Protein AF-A0AAF0KXQ4-F1 (afdb_monomer_lite)

Sequence (67 aa):
MKYAVIFEDTGAEEEHEFDTKPVAGDLVTLTRDGTGKDYIVIIEPNPDHTHDDGPDGHPTKARVRPA

pLDDT: mean 75.44, std 15.59, range [42.31, 90.69]

Foldseek 3Di:
DWAFEQEPVPRDTDIDDDPDDADAQDWDFGQDPNDTFIWGWHDDDPVVPPDAQDVPRDHSHIYIYGD

Radius of gyration: 11.75 Å; chains: 1; bounding box: 29×20×31 Å

Secondary structure (DSSP, 8-state):
-EEEEEETTT--EEEEE-SS---TT-EEEEEETTEEEEEEEE----TT-SS-B-TTSSBSEEEEEE-

Structure (mmCIF, N/CA/C/O backbone):
data_AF-A0AAF0KXQ4-F1
#
_entry.id   AF-A0AAF0KXQ4-F1
#
loop_
_atom_site.group_PDB
_atom_site.id
_atom_site.type_symbol
_atom_site.label_atom_id
_atom_site.label_alt_id
_atom_site.label_comp_id
_atom_site.label_asym_id
_atom_site.label_entity_id
_atom_site.label_seq_id
_atom_site.pdbx_PDB_ins_code
_atom_site.Cartn_x
_atom_site.Cartn_y
_atom_site.Cartn_z
_atom_site.occupancy
_atom_site.B_iso_or_equiv
_atom_site.auth_seq_id
_atom_site.auth_comp_id
_atom_site.auth_asym_id
_atom_site.auth_atom_id
_atom_site.pdbx_PDB_model_num
ATOM 1 N N . MET A 1 1 ? 8.843 -0.557 6.035 1.00 75.75 1 MET A N 1
ATOM 2 C CA . MET A 1 1 ? 9.283 0.515 5.105 1.00 75.75 1 MET A CA 1
ATOM 3 C C . MET A 1 1 ? 8.082 1.378 4.784 1.00 75.75 1 MET A C 1
ATOM 5 O O . MET A 1 1 ? 7.047 0.814 4.465 1.00 75.75 1 MET A O 1
ATOM 9 N N . LYS A 1 2 ? 8.183 2.705 4.898 1.00 80.00 2 LYS A N 1
ATOM 10 C CA . LYS A 1 2 ? 7.050 3.590 4.598 1.00 80.00 2 LYS A CA 1
ATOM 11 C C . LYS A 1 2 ? 6.940 3.823 3.095 1.00 80.00 2 LYS A C 1
ATOM 13 O O . LYS A 1 2 ? 7.940 4.166 2.470 1.00 80.00 2 LYS A O 1
ATOM 18 N N . TYR A 1 3 ? 5.746 3.635 2.553 1.00 80.56 3 TYR A N 1
ATOM 19 C CA . TYR A 1 3 ? 5.396 3.946 1.172 1.00 80.56 3 TYR A CA 1
ATOM 20 C C . TYR A 1 3 ? 4.151 4.825 1.157 1.00 80.56 3 TYR A C 1
ATOM 22 O O . TYR A 1 3 ? 3.223 4.598 1.936 1.00 80.56 3 TYR A O 1
ATOM 30 N N . ALA A 1 4 ? 4.118 5.798 0.248 1.00 84.38 4 ALA A N 1
ATOM 31 C CA . ALA A 1 4 ? 2.893 6.526 -0.050 1.00 84.38 4 ALA A CA 1
ATOM 32 C C . ALA A 1 4 ? 1.973 5.611 -0.867 1.00 84.38 4 ALA A C 1
ATOM 34 O O . ALA A 1 4 ? 2.339 5.166 -1.956 1.00 84.38 4 ALA A O 1
ATOM 35 N N . VAL A 1 5 ? 0.802 5.303 -0.324 1.00 86.44 5 VAL A N 1
ATOM 36 C CA . VAL A 1 5 ? -0.212 4.453 -0.943 1.00 86.44 5 VAL A CA 1
ATOM 37 C C . VAL A 1 5 ? -1.342 5.331 -1.442 1.00 86.44 5 VAL A C 1
ATOM 39 O O . VAL A 1 5 ? -1.969 6.043 -0.664 1.00 86.44 5 VAL A O 1
ATOM 42 N N . ILE A 1 6 ? -1.620 5.259 -2.737 1.00 88.38 6 ILE A N 1
ATOM 43 C CA . ILE A 1 6 ? -2.755 5.927 -3.359 1.00 88.38 6 ILE A CA 1
ATOM 44 C C . ILE A 1 6 ? -3.873 4.902 -3.551 1.00 88.38 6 ILE A C 1
ATOM 46 O O . ILE A 1 6 ? -3.723 3.926 -4.289 1.00 88.38 6 ILE A O 1
ATOM 50 N N . PHE A 1 7 ? 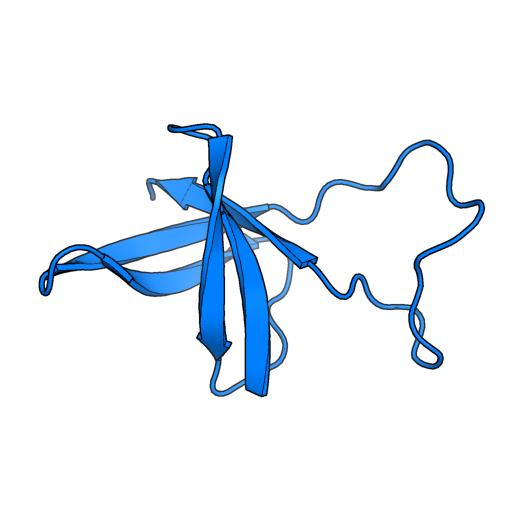-5.008 5.139 -2.910 1.00 87.69 7 PHE A N 1
ATOM 51 C CA . PHE A 1 7 ? -6.206 4.316 -3.027 1.00 87.69 7 PHE A CA 1
ATOM 52 C C . PHE A 1 7 ? -6.983 4.692 -4.289 1.00 87.69 7 PHE A C 1
ATOM 54 O O . PHE A 1 7 ? -7.480 5.809 -4.391 1.00 87.69 7 PHE A O 1
ATOM 61 N N . GLU A 1 8 ? -7.117 3.781 -5.253 1.00 85.38 8 GLU A N 1
ATOM 62 C CA . GLU A 1 8 ? -7.830 4.0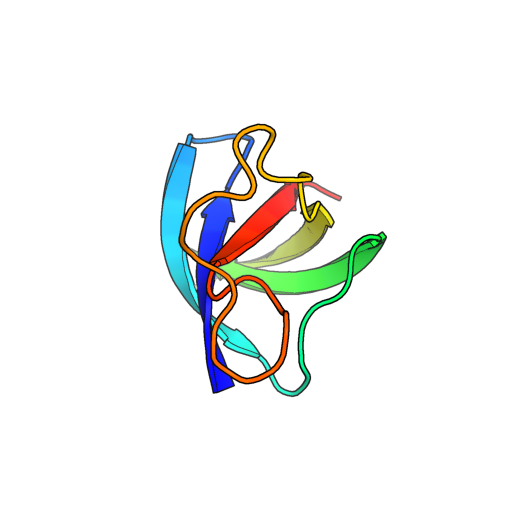41 -6.514 1.00 85.38 8 GLU A CA 1
ATOM 63 C C . GLU A 1 8 ? -9.313 4.379 -6.283 1.00 85.38 8 GLU A C 1
ATOM 65 O O . GLU A 1 8 ? -9.862 5.256 -6.944 1.00 85.38 8 GLU A O 1
ATOM 70 N N . ASP A 1 9 ? -9.949 3.732 -5.304 1.00 81.75 9 ASP A N 1
ATOM 71 C CA . ASP A 1 9 ? -11.374 3.890 -4.998 1.00 81.75 9 ASP A CA 1
ATOM 72 C C . ASP A 1 9 ? -11.728 5.283 -4.461 1.00 81.75 9 ASP A C 1
ATOM 74 O O . ASP A 1 9 ? -12.839 5.767 -4.673 1.00 81.75 9 ASP A O 1
ATOM 78 N N . THR A 1 10 ? -10.791 5.930 -3.763 1.00 85.44 10 THR A N 1
ATOM 79 C CA . THR A 1 10 ? -11.026 7.225 -3.101 1.00 85.44 10 THR A CA 1
ATOM 80 C C . THR A 1 10 ? -10.123 8.350 -3.595 1.00 8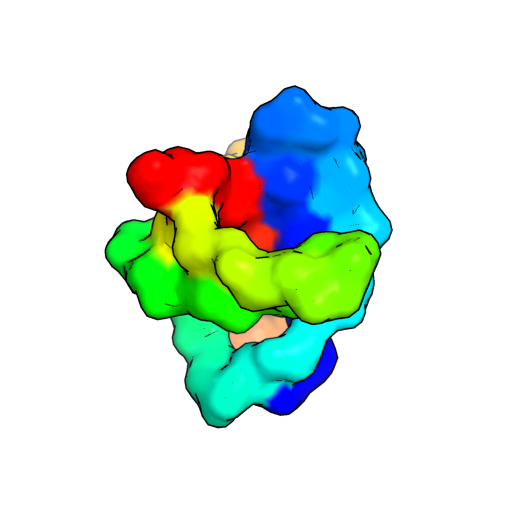5.44 10 THR A C 1
ATOM 82 O O . THR A 1 10 ? -10.393 9.511 -3.297 1.00 85.44 10 THR A O 1
ATOM 85 N N . GLY A 1 11 ? -9.052 8.037 -4.323 1.00 82.81 11 GLY A N 1
ATOM 86 C CA . GLY A 1 11 ? -7.983 8.974 -4.672 1.00 82.81 11 GLY A CA 1
ATOM 87 C C . GLY A 1 11 ? -7.159 9.456 -3.472 1.00 82.81 11 GLY A C 1
ATOM 88 O O . GLY A 1 11 ? -6.381 10.397 -3.616 1.00 82.81 11 GLY A O 1
ATOM 89 N N . ALA A 1 12 ? -7.342 8.861 -2.288 1.00 85.69 12 ALA A N 1
ATOM 90 C CA . ALA A 1 12 ? -6.626 9.247 -1.078 1.00 85.69 12 ALA A CA 1
ATOM 91 C C . ALA A 1 12 ? -5.171 8.766 -1.138 1.00 85.69 12 ALA A C 1
ATOM 93 O O . ALA A 1 12 ? -4.926 7.623 -1.512 1.00 85.69 12 ALA A O 1
ATOM 94 N N . GLU A 1 13 ? -4.228 9.625 -0.751 1.00 88.06 13 GLU A N 1
ATOM 95 C CA . GLU A 1 13 ? -2.815 9.276 -0.570 1.00 88.06 13 GLU A CA 1
ATOM 96 C C . GLU A 1 13 ? -2.527 9.181 0.936 1.00 88.06 13 GLU A C 1
ATOM 98 O O . GLU A 1 13 ? -2.688 10.166 1.659 1.00 88.06 13 GLU A O 1
ATOM 103 N N . GLU A 1 14 ? -2.133 8.000 1.414 1.00 88.38 14 GLU A N 1
ATOM 104 C CA . GLU A 1 14 ? -1.820 7.736 2.823 1.00 88.38 14 GLU A CA 1
ATOM 105 C C . GLU A 1 14 ? -0.474 7.008 2.941 1.00 88.38 14 GLU A C 1
ATOM 107 O O . GLU A 1 14 ? -0.144 6.144 2.131 1.00 88.38 14 GLU A O 1
ATOM 112 N N . GLU A 1 15 ? 0.329 7.338 3.953 1.00 88.75 15 GLU A N 1
ATOM 113 C CA . GLU A 1 15 ? 1.586 6.627 4.202 1.00 88.75 15 GLU A CA 1
ATOM 114 C C . GLU A 1 15 ? 1.340 5.352 5.011 1.00 88.75 15 GLU A C 1
ATOM 116 O O . GLU A 1 15 ? 0.868 5.405 6.148 1.00 88.75 15 GLU A O 1
ATOM 121 N N . HIS A 1 16 ? 1.741 4.208 4.458 1.00 86.31 16 HIS A N 1
ATOM 122 C CA . HIS A 1 16 ? 1.655 2.918 5.136 1.00 86.31 16 HIS A CA 1
ATOM 123 C C . HIS A 1 16 ? 3.022 2.261 5.275 1.00 86.31 16 HIS A C 1
ATOM 125 O O . HIS A 1 16 ? 3.907 2.414 4.430 1.00 86.31 16 HIS A O 1
ATOM 131 N N . GLU A 1 17 ? 3.191 1.500 6.355 1.00 84.06 17 GLU A N 1
ATOM 132 C CA . GLU A 1 17 ? 4.348 0.632 6.523 1.00 84.06 17 GLU A CA 1
ATOM 133 C C . GLU A 1 17 ? 4.115 -0.718 5.849 1.00 84.06 17 GLU A C 1
ATOM 135 O O . GLU A 1 17 ? 3.137 -1.402 6.128 1.00 84.06 17 GLU A O 1
ATOM 140 N N . PHE A 1 18 ? 5.059 -1.102 4.995 1.00 80.19 18 PHE A N 1
ATOM 141 C CA . PHE A 1 18 ? 5.130 -2.413 4.366 1.00 80.19 18 PHE A CA 1
ATOM 142 C C . PHE A 1 18 ? 6.322 -3.198 4.908 1.00 80.19 18 PHE A C 1
ATOM 144 O O . PHE A 1 18 ? 7.422 -2.647 5.054 1.00 80.19 18 PHE A O 1
ATOM 151 N N . ASP A 1 19 ? 6.123 -4.487 5.165 1.00 79.06 19 ASP A N 1
ATOM 152 C CA . ASP A 1 19 ? 7.200 -5.409 5.542 1.00 79.06 19 ASP A CA 1
ATOM 153 C C . ASP A 1 19 ? 8.179 -5.651 4.384 1.00 79.06 19 ASP A C 1
ATOM 155 O O . ASP A 1 19 ? 9.390 -5.763 4.587 1.00 79.06 19 ASP A O 1
ATOM 159 N N . THR A 1 20 ? 7.667 -5.673 3.153 1.00 77.31 20 THR A N 1
ATOM 160 C CA . THR A 1 20 ? 8.427 -5.894 1.918 1.00 77.31 20 THR A CA 1
ATOM 161 C C . THR A 1 20 ? 8.136 -4.803 0.896 1.00 77.31 20 THR A C 1
ATOM 163 O O . THR A 1 20 ? 7.170 -4.056 1.022 1.00 77.31 20 THR A O 1
ATOM 166 N N . LYS A 1 21 ? 8.976 -4.682 -0.137 1.00 77.88 21 LYS A N 1
ATOM 167 C CA . LYS A 1 21 ? 8.684 -3.766 -1.247 1.00 77.88 21 LYS A CA 1
ATOM 168 C C . LYS A 1 21 ? 7.404 -4.250 -1.958 1.00 77.88 21 LYS A C 1
ATOM 170 O O . LYS A 1 21 ? 7.416 -5.396 -2.407 1.00 77.88 21 LYS A O 1
ATOM 175 N N . PRO A 1 22 ? 6.334 -3.440 -2.043 1.00 76.50 22 PRO A N 1
ATOM 176 C CA . PRO A 1 22 ? 5.094 -3.852 -2.698 1.00 76.50 22 PRO A CA 1
ATOM 177 C C . PRO A 1 22 ? 5.312 -4.009 -4.209 1.00 76.50 22 PRO A C 1
ATOM 179 O O . PRO A 1 22 ? 5.919 -3.132 -4.829 1.00 76.50 22 PRO A O 1
ATOM 182 N N . VAL A 1 23 ? 4.819 -5.101 -4.806 1.00 79.50 23 VAL A N 1
ATOM 183 C CA . VAL A 1 23 ? 4.868 -5.327 -6.263 1.00 79.50 23 VAL A CA 1
ATOM 184 C C . VAL A 1 23 ? 3.474 -5.372 -6.886 1.00 79.50 23 VAL A C 1
ATOM 186 O O . VAL A 1 23 ? 2.485 -5.658 -6.220 1.00 79.50 23 VAL A O 1
ATOM 189 N N . ALA A 1 24 ? 3.369 -5.074 -8.183 1.00 82.12 24 ALA A N 1
ATOM 190 C CA . ALA A 1 24 ? 2.086 -5.107 -8.881 1.00 82.12 24 ALA A CA 1
ATOM 191 C C . ALA A 1 24 ? 1.452 -6.507 -8.812 1.00 82.12 24 ALA A C 1
ATOM 193 O O . ALA A 1 24 ? 2.081 -7.499 -9.177 1.00 82.12 24 ALA A O 1
ATOM 194 N N . GLY A 1 25 ? 0.192 -6.568 -8.388 1.00 82.31 25 GLY A N 1
ATOM 195 C CA . GLY A 1 25 ? -0.550 -7.807 -8.170 1.00 82.31 25 GLY A CA 1
ATOM 196 C C . GLY A 1 25 ? -0.441 -8.378 -6.755 1.00 82.31 25 GLY A C 1
ATOM 197 O O . GLY A 1 25 ? -1.169 -9.325 -6.462 1.00 82.31 25 GLY A O 1
ATOM 198 N N . ASP A 1 26 ? 0.394 -7.811 -5.876 1.00 85.75 26 ASP A N 1
ATOM 199 C CA . ASP A 1 26 ? 0.438 -8.228 -4.472 1.00 85.75 26 ASP A CA 1
ATOM 200 C C . ASP A 1 26 ? -0.872 -7.912 -3.757 1.00 85.75 26 ASP A C 1
ATOM 202 O O . ASP A 1 26 ? -1.457 -6.842 -3.937 1.00 85.75 26 ASP A O 1
ATOM 206 N N . LEU A 1 27 ? -1.288 -8.829 -2.885 1.00 89.31 27 LEU A N 1
ATOM 207 C CA . LEU A 1 27 ? -2.346 -8.591 -1.913 1.00 89.31 27 LEU A CA 1
ATOM 208 C C . LEU A 1 27 ? -1.718 -8.058 -0.622 1.00 89.31 27 LEU A C 1
ATOM 210 O O . LEU A 1 27 ? -0.899 -8.734 -0.001 1.00 89.31 27 LEU A O 1
ATOM 214 N N . VAL A 1 28 ? -2.111 -6.854 -0.220 1.00 87.00 28 VAL A N 1
ATOM 215 C CA . VAL A 1 28 ? -1.606 -6.167 0.971 1.00 87.00 28 VAL A CA 1
ATOM 216 C C . VAL A 1 28 ? -2.764 -5.772 1.874 1.00 87.00 28 VAL A C 1
ATOM 218 O O . VAL A 1 28 ? -3.787 -5.270 1.412 1.00 87.00 28 VAL A O 1
ATOM 221 N N . THR A 1 29 ? -2.606 -5.973 3.178 1.00 89.81 29 THR A N 1
ATOM 222 C CA . THR A 1 29 ? -3.601 -5.551 4.167 1.00 89.81 29 THR A CA 1
ATOM 223 C C . THR A 1 29 ? -3.204 -4.187 4.720 1.00 89.81 29 THR A C 1
ATOM 225 O O . THR A 1 29 ? -2.181 -4.057 5.391 1.00 89.81 29 THR A O 1
ATOM 228 N N . LEU A 1 30 ? -4.014 -3.162 4.454 1.00 87.25 30 LEU A N 1
ATOM 229 C CA . LEU A 1 30 ? -3.785 -1.798 4.929 1.00 87.25 30 LEU A CA 1
ATOM 230 C C . LEU A 1 30 ? -4.816 -1.438 6.000 1.00 87.25 30 LEU A C 1
ATOM 232 O O . LEU A 1 30 ? -6.025 -1.599 5.811 1.00 87.25 30 LEU A O 1
ATOM 236 N N . THR A 1 31 ? -4.339 -0.943 7.141 1.00 85.25 31 THR A N 1
ATOM 237 C CA . THR A 1 31 ? -5.200 -0.485 8.239 1.00 85.25 31 THR A CA 1
ATOM 238 C C . THR A 1 31 ? -5.691 0.926 7.954 1.00 85.25 31 THR A C 1
ATOM 240 O O . THR A 1 31 ? -4.914 1.873 8.037 1.00 85.25 31 THR A O 1
ATOM 243 N N . ARG A 1 32 ? -6.986 1.068 7.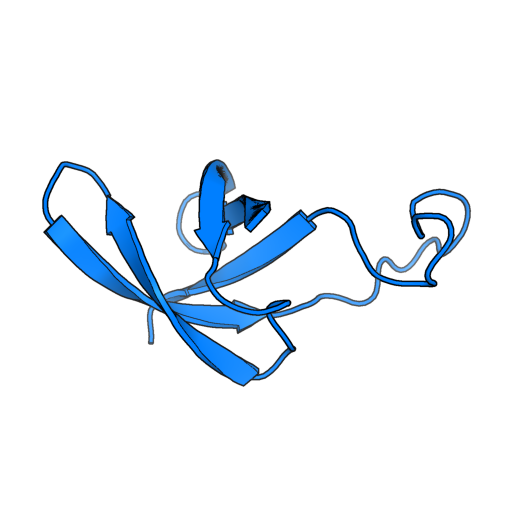667 1.00 80.81 32 ARG A N 1
ATOM 244 C CA . ARG A 1 32 ? -7.657 2.351 7.429 1.00 80.81 32 ARG A CA 1
ATOM 245 C C . ARG A 1 32 ? -8.784 2.517 8.442 1.00 80.81 32 ARG A C 1
ATOM 247 O O . ARG A 1 32 ? -9.550 1.580 8.662 1.00 80.81 32 ARG A O 1
ATOM 254 N N . ASP A 1 33 ? -8.838 3.661 9.123 1.00 78.69 33 ASP A N 1
ATOM 255 C CA . ASP A 1 33 ? -9.819 3.925 10.192 1.00 78.69 33 ASP A CA 1
ATOM 256 C C . ASP A 1 33 ? -9.842 2.840 11.296 1.00 78.69 33 ASP A C 1
ATOM 258 O O . ASP A 1 33 ? -10.890 2.463 11.820 1.00 78.69 33 ASP A O 1
ATOM 262 N N . GLY A 1 34 ? -8.676 2.266 11.622 1.00 82.00 34 GLY A N 1
ATOM 263 C CA . GLY A 1 34 ? -8.549 1.183 12.608 1.00 82.00 34 GLY A CA 1
ATOM 264 C C . GLY A 1 34 ? -9.056 -0.187 12.139 1.00 82.00 34 GLY A C 1
ATOM 265 O O . GLY A 1 34 ? -9.024 -1.141 12.913 1.00 82.00 34 GLY A O 1
ATOM 266 N N . THR A 1 35 ? -9.488 -0.310 10.881 1.00 84.50 35 THR A N 1
ATOM 267 C CA . THR A 1 35 ? -9.925 -1.570 10.270 1.00 84.50 35 THR A CA 1
ATOM 268 C C . THR A 1 35 ? -8.917 -2.011 9.211 1.00 84.50 35 THR A C 1
ATOM 270 O O . THR A 1 35 ? -8.630 -1.270 8.272 1.00 84.50 35 THR A O 1
ATOM 273 N N . GLY A 1 36 ? -8.384 -3.227 9.342 1.00 86.88 36 GLY A N 1
ATOM 274 C CA . GLY A 1 36 ? -7.574 -3.847 8.292 1.00 86.88 36 GLY A CA 1
ATOM 275 C C . GLY A 1 36 ? -8.449 -4.211 7.095 1.00 86.88 36 GLY A C 1
ATOM 276 O O . GLY A 1 36 ? -9.438 -4.926 7.257 1.00 86.88 36 GLY A O 1
ATOM 277 N N . LYS A 1 37 ? -8.109 -3.704 5.911 1.00 89.25 37 LYS A N 1
ATOM 278 C CA . LYS A 1 37 ? -8.762 -4.054 4.646 1.00 89.25 37 LYS A CA 1
ATOM 279 C C . LYS A 1 37 ? -7.716 -4.539 3.653 1.00 89.25 37 LYS A C 1
ATOM 281 O O . LYS A 1 37 ? -6.603 -4.017 3.633 1.00 89.25 37 LYS A O 1
ATOM 286 N N . ASP A 1 38 ? -8.092 -5.514 2.838 1.00 90.69 38 ASP A N 1
ATOM 287 C CA . ASP A 1 38 ? -7.213 -6.071 1.818 1.00 90.69 38 ASP A CA 1
ATOM 288 C C . ASP A 1 38 ? -7.321 -5.277 0.519 1.00 90.69 38 ASP A C 1
ATOM 290 O O . ASP A 1 38 ? -8.414 -4.946 0.047 1.00 90.69 38 ASP A O 1
ATOM 294 N N . TYR A 1 39 ? -6.165 -4.986 -0.060 1.00 89.56 39 TYR A N 1
ATOM 295 C CA . TYR A 1 39 ? -6.034 -4.258 -1.305 1.00 89.56 39 TYR A CA 1
ATOM 296 C C . TYR A 1 39 ? -5.041 -4.960 -2.222 1.00 89.56 39 TYR A C 1
ATOM 298 O O . TYR A 1 39 ? -4.068 -5.562 -1.776 1.00 89.56 39 TYR A O 1
ATOM 306 N N . ILE A 1 40 ? -5.275 -4.854 -3.522 1.00 89.00 40 ILE A N 1
ATOM 307 C CA . ILE A 1 40 ? -4.362 -5.328 -4.553 1.00 89.00 40 ILE A CA 1
ATOM 308 C C . ILE A 1 40 ? -3.509 -4.149 -4.998 1.00 89.00 40 ILE A C 1
ATOM 310 O O . ILE A 1 40 ? -4.041 -3.123 -5.430 1.00 89.00 40 ILE A O 1
ATOM 314 N N . VAL A 1 41 ? -2.191 -4.305 -4.932 1.00 86.75 41 VAL A N 1
ATOM 315 C CA . VAL A 1 41 ? -1.242 -3.306 -5.414 1.00 86.75 41 VAL A CA 1
ATOM 316 C C . VAL A 1 41 ? -1.326 -3.220 -6.934 1.00 86.75 41 VAL A C 1
ATOM 318 O O . VAL A 1 41 ? -1.085 -4.183 -7.659 1.00 86.75 41 VAL A O 1
ATOM 321 N N . ILE A 1 42 ? -1.644 -2.032 -7.425 1.00 84.00 42 ILE A N 1
ATOM 322 C CA . ILE A 1 42 ? -1.542 -1.650 -8.824 1.00 84.00 42 ILE A CA 1
ATOM 323 C C . ILE A 1 42 ? -0.375 -0.681 -8.914 1.00 84.00 42 ILE A C 1
ATOM 325 O O . ILE A 1 42 ? -0.479 0.477 -8.526 1.00 84.00 42 ILE A O 1
ATOM 329 N N . ILE A 1 43 ? 0.750 -1.131 -9.449 1.00 71.44 43 ILE A N 1
ATOM 330 C CA . ILE A 1 43 ? 1.787 -0.193 -9.863 1.00 71.44 43 ILE A CA 1
ATOM 331 C C . ILE A 1 43 ? 1.416 0.225 -11.279 1.00 71.44 43 ILE A C 1
ATOM 333 O O . ILE A 1 43 ? 1.516 -0.578 -12.206 1.00 71.44 43 ILE A O 1
ATOM 337 N N . GLU A 1 44 ? 0.913 1.445 -11.449 1.00 55.78 44 GLU A N 1
ATOM 338 C CA . GLU A 1 44 ? 0.768 1.979 -12.799 1.00 55.78 44 GLU A CA 1
ATOM 339 C C . GLU A 1 44 ? 2.153 2.312 -13.366 1.00 55.78 44 GLU A C 1
ATOM 341 O O . GLU A 1 44 ? 2.990 2.866 -12.647 1.00 55.78 44 GLU A O 1
ATOM 346 N N . PRO A 1 45 ? 2.415 2.015 -14.651 1.00 45.78 45 PRO A N 1
ATOM 347 C CA . PRO A 1 45 ? 3.539 2.625 -15.333 1.00 45.78 45 PRO A CA 1
ATOM 348 C C . PRO A 1 45 ? 3.256 4.123 -15.400 1.00 45.78 45 PRO A C 1
ATOM 350 O O . PRO A 1 45 ? 2.276 4.541 -16.013 1.00 45.78 45 PRO A O 1
ATOM 353 N N . ASN A 1 46 ? 4.094 4.928 -14.753 1.00 47.06 46 ASN A N 1
ATOM 354 C CA . ASN A 1 46 ? 4.039 6.373 -14.904 1.00 47.06 46 ASN A CA 1
ATOM 355 C C . ASN A 1 46 ? 4.332 6.674 -16.391 1.00 47.06 46 ASN A C 1
ATOM 357 O O . ASN A 1 46 ? 5.446 6.394 -16.843 1.00 47.06 46 ASN A O 1
ATOM 361 N N . PRO A 1 47 ? 3.364 7.158 -17.195 1.00 42.31 47 PRO A N 1
ATOM 362 C CA . PRO A 1 47 ? 3.520 7.228 -18.648 1.00 42.31 47 PRO A CA 1
ATOM 363 C C . PRO A 1 47 ? 4.537 8.284 -19.096 1.00 42.31 47 PRO A C 1
ATOM 365 O O . PRO A 1 47 ? 4.919 8.279 -20.265 1.00 42.31 47 PRO A O 1
ATOM 368 N N . ASP A 1 48 ? 4.978 9.176 -18.202 1.00 45.31 48 ASP A N 1
ATOM 369 C CA . ASP A 1 48 ? 6.001 10.168 -18.532 1.00 45.31 48 ASP A CA 1
ATOM 370 C C . ASP A 1 48 ? 7.436 9.682 -18.311 1.00 45.31 48 ASP A C 1
ATOM 372 O O . ASP A 1 48 ? 8.323 10.228 -18.955 1.00 45.31 48 ASP A O 1
ATOM 376 N N . HIS A 1 49 ? 7.668 8.654 -17.478 1.00 45.41 49 HIS A N 1
ATOM 377 C CA . HIS A 1 49 ? 8.986 8.074 -17.164 1.00 45.41 49 HIS A CA 1
ATOM 378 C C . HIS A 1 49 ? 10.144 9.097 -17.128 1.00 45.41 49 HIS A C 1
ATOM 380 O O . HIS A 1 49 ? 11.267 8.789 -17.537 1.00 45.41 49 HIS A O 1
ATOM 386 N N . THR A 1 50 ? 9.866 10.337 -16.704 1.00 44.62 50 THR A N 1
ATOM 387 C CA . THR A 1 50 ? 10.840 11.425 -16.794 1.00 44.62 50 THR A CA 1
ATOM 388 C C . THR A 1 50 ? 11.490 11.707 -15.462 1.00 44.62 50 THR A C 1
ATOM 390 O O . THR A 1 50 ? 12.691 11.930 -15.463 1.00 44.62 50 THR A O 1
ATOM 393 N N . HIS A 1 51 ? 10.796 11.624 -14.328 1.00 48.56 51 HIS A N 1
ATOM 394 C CA . HIS A 1 51 ? 11.425 11.844 -13.023 1.00 48.56 51 HIS A CA 1
ATOM 395 C C . HIS A 1 51 ? 10.553 11.297 -11.884 1.00 48.56 51 HIS A C 1
ATOM 397 O O . HIS A 1 51 ? 9.729 12.043 -11.382 1.00 48.56 51 HIS A O 1
ATOM 403 N N . ASP A 1 52 ? 10.715 10.034 -11.468 1.00 46.25 52 ASP A N 1
ATOM 404 C CA . ASP A 1 52 ? 10.425 9.608 -10.073 1.00 46.25 52 ASP A CA 1
ATOM 405 C C . ASP A 1 52 ? 10.824 8.152 -9.749 1.00 46.25 52 ASP A C 1
ATOM 407 O O . ASP A 1 52 ? 10.403 7.577 -8.742 1.00 46.25 52 ASP A O 1
ATOM 411 N N . ASP A 1 53 ? 11.675 7.531 -10.570 1.00 48.66 53 ASP A N 1
ATOM 412 C CA . ASP A 1 53 ? 12.402 6.356 -10.114 1.00 48.66 53 ASP A CA 1
ATOM 413 C C . ASP A 1 53 ? 13.394 6.821 -9.050 1.00 48.66 53 ASP A C 1
ATOM 415 O O . ASP A 1 53 ? 14.343 7.561 -9.332 1.00 48.66 53 ASP A O 1
ATOM 419 N N . GLY A 1 54 ? 13.187 6.388 -7.805 1.00 46.38 54 GLY A N 1
ATOM 420 C CA . GLY A 1 54 ? 14.250 6.458 -6.811 1.00 46.38 54 GLY A CA 1
ATOM 421 C C . GLY A 1 54 ? 15.527 5.792 -7.356 1.00 46.38 54 GLY A C 1
ATOM 422 O O . GLY A 1 54 ? 15.479 5.074 -8.357 1.00 46.38 54 GLY A O 1
ATOM 423 N N . PRO A 1 55 ? 16.683 5.954 -6.694 1.00 47.19 55 PRO A N 1
ATOM 424 C CA . PRO A 1 55 ? 17.971 5.429 -7.174 1.00 47.19 55 PRO A CA 1
ATOM 425 C C . PRO A 1 55 ? 17.982 3.919 -7.510 1.00 47.19 55 PRO A C 1
ATOM 427 O O . PRO A 1 55 ? 18.889 3.462 -8.200 1.00 47.19 55 PRO A O 1
ATOM 430 N N . ASP A 1 56 ? 16.970 3.164 -7.065 1.00 53.53 56 ASP A N 1
ATOM 431 C CA . ASP A 1 56 ? 16.773 1.729 -7.292 1.00 53.53 56 ASP A CA 1
ATOM 432 C C . ASP A 1 56 ? 15.797 1.363 -8.442 1.00 53.53 56 ASP A C 1
ATOM 434 O O . ASP A 1 56 ? 15.436 0.190 -8.577 1.00 53.53 56 ASP A O 1
ATOM 438 N N . GLY A 1 57 ? 15.313 2.319 -9.248 1.00 51.78 57 GLY A N 1
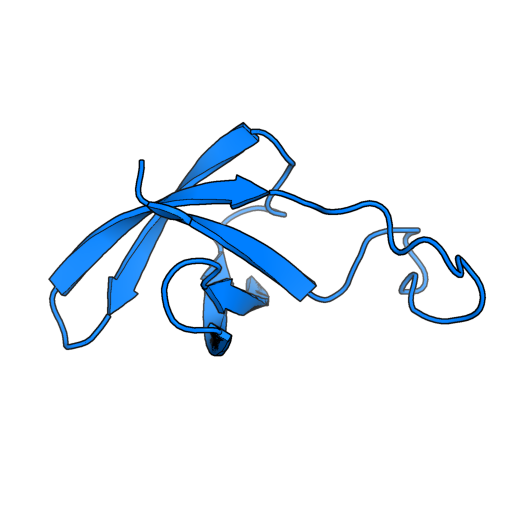ATOM 439 C CA . GLY A 1 57 ? 14.433 2.021 -10.394 1.00 51.78 57 GLY A CA 1
ATOM 440 C C . GLY A 1 57 ? 13.040 1.515 -10.005 1.00 51.78 57 GLY A C 1
ATOM 441 O O . GLY A 1 57 ? 12.487 0.654 -10.685 1.00 51.78 57 GLY A O 1
ATOM 442 N N . HIS A 1 58 ? 12.536 1.944 -8.845 1.00 55.22 58 HIS A N 1
ATOM 443 C CA . HIS A 1 58 ? 11.215 1.576 -8.344 1.00 55.22 58 HIS A CA 1
ATOM 444 C C . HIS A 1 58 ? 10.446 2.828 -7.917 1.00 55.22 58 HIS A C 1
ATOM 446 O O . HIS A 1 58 ? 11.047 3.741 -7.335 1.00 55.22 58 HIS A O 1
ATOM 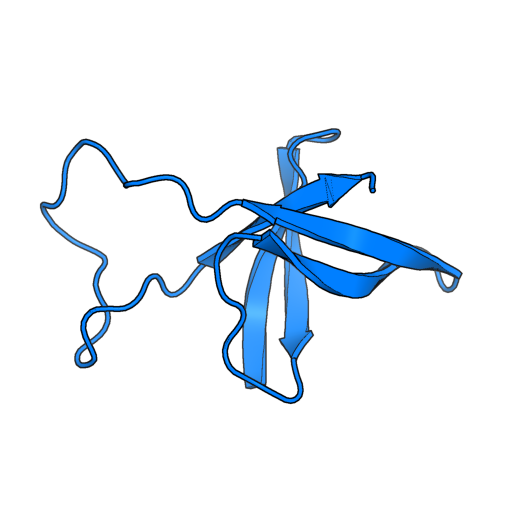452 N N . PRO A 1 59 ? 9.120 2.844 -8.126 1.00 60.94 59 PRO A N 1
ATOM 453 C CA . PRO A 1 59 ? 8.291 3.954 -7.705 1.00 60.94 59 PRO A CA 1
ATOM 454 C C . PRO A 1 59 ? 8.293 4.067 -6.178 1.00 60.94 59 PRO A C 1
ATOM 456 O O . PRO A 1 59 ? 8.170 3.085 -5.443 1.00 60.94 59 PRO A O 1
ATOM 459 N N . THR A 1 60 ? 8.425 5.298 -5.696 1.00 66.62 60 THR A N 1
ATOM 460 C CA . THR A 1 60 ? 8.322 5.658 -4.271 1.00 66.62 60 THR A CA 1
ATOM 461 C C . THR A 1 60 ? 6.879 5.624 -3.759 1.00 66.62 60 THR A C 1
ATOM 463 O O . THR A 1 60 ? 6.644 5.702 -2.551 1.00 66.62 60 THR A O 1
ATOM 466 N N . LYS A 1 61 ? 5.912 5.468 -4.673 1.00 76.38 61 LYS A N 1
ATOM 467 C CA . LYS A 1 61 ? 4.477 5.391 -4.403 1.00 76.38 61 LYS A CA 1
ATOM 468 C C . LYS A 1 61 ? 3.893 4.075 -4.914 1.00 76.38 61 LYS A C 1
ATOM 470 O O . LYS A 1 61 ? 4.230 3.627 -6.007 1.00 76.38 61 LYS A O 1
ATOM 475 N N . ALA A 1 62 ? 2.980 3.487 -4.152 1.00 80.19 62 ALA A N 1
ATOM 476 C CA . ALA A 1 62 ? 2.176 2.345 -4.571 1.00 80.19 62 ALA A CA 1
ATOM 477 C C . ALA A 1 62 ? 0.741 2.816 -4.832 1.00 80.19 62 ALA A C 1
ATOM 479 O O . ALA A 1 62 ? 0.180 3.541 -4.019 1.00 80.19 62 ALA A O 1
ATOM 480 N N . ARG A 1 63 ? 0.115 2.404 -5.937 1.00 86.38 63 ARG A N 1
ATOM 481 C CA . ARG A 1 63 ? -1.346 2.500 -6.069 1.00 86.38 63 ARG A CA 1
ATOM 482 C C . ARG A 1 63 ? -1.958 1.186 -5.622 1.00 86.38 63 ARG A C 1
ATOM 484 O O . ARG A 1 63 ? -1.351 0.133 -5.791 1.00 86.38 63 ARG A O 1
ATOM 491 N N . VAL A 1 64 ? -3.144 1.227 -5.037 1.00 87.31 64 VAL A N 1
ATOM 492 C CA . VAL A 1 64 ? -3.859 0.021 -4.616 1.00 87.31 64 VAL A CA 1
ATOM 493 C C . VAL A 1 64 ? -5.339 0.137 -4.953 1.00 87.31 64 VAL A C 1
ATOM 495 O O . VAL A 1 64 ? -5.894 1.235 -4.942 1.00 87.31 64 VAL A O 1
ATOM 498 N N . ARG A 1 65 ? -5.987 -0.993 -5.234 1.00 88.25 65 ARG A N 1
ATOM 499 C CA . ARG A 1 65 ? -7.450 -1.092 -5.351 1.00 88.25 65 ARG A CA 1
ATOM 500 C C . ARG A 1 65 ? -8.011 -2.080 -4.333 1.00 88.25 65 ARG A C 1
ATOM 502 O O . ARG A 1 65 ? -7.276 -2.981 -3.933 1.00 88.25 65 ARG A O 1
ATOM 509 N N . PRO A 1 66 ? -9.289 -1.973 -3.944 1.00 87.38 66 PRO A N 1
ATOM 510 C CA . PRO A 1 66 ? -9.947 -3.008 -3.149 1.00 87.38 66 PRO A CA 1
ATOM 511 C C . PRO A 1 66 ? -9.830 -4.387 -3.819 1.00 87.38 66 PRO A C 1
ATOM 513 O O . PRO A 1 66 ? -9.934 -4.477 -5.048 1.00 87.38 66 PRO A O 1
ATOM 516 N N . ALA A 1 67 ? -9.566 -5.424 -3.018 1.00 84.38 67 ALA A N 1
ATOM 517 C CA . ALA A 1 67 ? -9.491 -6.814 -3.475 1.00 84.38 67 ALA A CA 1
ATOM 518 C C . ALA A 1 67 ? -10.861 -7.400 -3.857 1.00 84.38 67 ALA A C 1
ATOM 520 O O . ALA A 1 67 ? -11.875 -7.015 -3.228 1.00 84.38 67 ALA A O 1
#